Protein AF-A0A855IN12-F1 (afdb_monomer_lite)

pLDDT: mean 90.73, std 6.46, range [56.09, 96.88]

Secondary structure (DSSP, 8-state):
--TTSPPPBTT-EES---S---GGG--TTTS-SS--EEES---SS-EETTEEBP-TTS-EEETTTTEE-

Structure (mmCIF, N/CA/C/O backbone):
data_AF-A0A855IN12-F1
#
_entry.id   AF-A0A855IN12-F1
#
loop_
_atom_site.group_PDB
_atom_site.id
_atom_site.type_symbol
_atom_site.label_atom_id
_atom_site.label_alt_id
_atom_site.label_comp_id
_atom_site.label_asym_id
_atom_site.label_entity_id
_atom_site.label_seq_id
_atom_site.pdbx_PDB_ins_code
_atom_site.Cartn_x
_atom_site.Cartn_y
_atom_site.Cartn_z
_atom_site.occupancy
_atom_site.B_iso_or_equiv
_atom_site.auth_seq_id
_atom_site.auth_comp_id
_atom_site.auth_asym_id
_atom_site.auth_atom_id
_atom_site.pdbx_PDB_model_num
ATOM 1 N N . MET A 1 1 ? -13.580 14.376 0.872 1.00 56.09 1 MET A N 1
ATOM 2 C CA . MET A 1 1 ? -14.394 13.222 0.430 1.00 56.09 1 MET A CA 1
ATOM 3 C C . MET A 1 1 ? -13.584 12.482 -0.616 1.00 56.09 1 MET A C 1
ATOM 5 O O . MET A 1 1 ? -13.001 13.173 -1.444 1.00 56.09 1 MET A O 1
ATOM 9 N N . ASP A 1 2 ? -13.538 11.147 -0.583 1.00 75.06 2 ASP A N 1
ATOM 10 C CA . ASP A 1 2 ? -12.721 10.289 -1.472 1.00 75.06 2 ASP A CA 1
ATOM 11 C C . ASP A 1 2 ? -13.227 10.254 -2.930 1.00 75.06 2 ASP A C 1
ATOM 13 O O . ASP A 1 2 ? -13.334 9.204 -3.554 1.00 75.06 2 ASP A O 1
ATOM 17 N N . GLY A 1 3 ? -13.606 11.404 -3.496 1.00 81.25 3 GLY A N 1
ATOM 18 C CA . GLY A 1 3 ? -14.005 11.524 -4.902 1.00 81.25 3 GLY A CA 1
ATOM 19 C C . GLY A 1 3 ? -15.243 10.710 -5.304 1.00 81.25 3 GLY A C 1
ATOM 20 O O . GLY A 1 3 ? -15.409 10.426 -6.482 1.00 81.25 3 GLY A O 1
ATOM 21 N N . GLY A 1 4 ? -16.093 10.321 -4.346 1.00 88.00 4 GLY A N 1
ATOM 22 C CA . GLY A 1 4 ? -17.243 9.435 -4.577 1.00 88.00 4 GLY A CA 1
ATOM 23 C C . GLY A 1 4 ? -16.971 7.953 -4.291 1.00 88.00 4 GLY A C 1
ATOM 24 O O . GLY A 1 4 ? -17.881 7.142 -4.434 1.00 88.00 4 GLY A O 1
ATOM 25 N N . ASN A 1 5 ? -15.758 7.601 -3.854 1.00 86.69 5 ASN A N 1
ATOM 26 C CA . ASN A 1 5 ? -15.415 6.257 -3.395 1.00 86.69 5 ASN A CA 1
ATOM 27 C C . ASN A 1 5 ? -15.763 6.050 -1.915 1.00 86.69 5 ASN A C 1
ATOM 29 O O . ASN A 1 5 ? -15.914 7.005 -1.146 1.00 86.69 5 ASN A O 1
ATOM 33 N N . SER A 1 6 ? -15.856 4.779 -1.520 1.00 89.25 6 SER A N 1
ATOM 34 C CA . SER A 1 6 ? -15.935 4.378 -0.115 1.00 89.25 6 SER A CA 1
ATOM 35 C C . SER A 1 6 ? -14.680 4.792 0.651 1.00 89.25 6 SER A C 1
ATOM 37 O O . SER A 1 6 ? -13.585 4.822 0.092 1.00 89.25 6 SER A O 1
ATOM 39 N N . ILE A 1 7 ? -14.845 5.053 1.950 1.00 90.69 7 ILE A N 1
ATOM 40 C CA . ILE A 1 7 ? -13.730 5.351 2.850 1.00 90.69 7 ILE A CA 1
ATOM 41 C C . ILE A 1 7 ? -12.748 4.176 2.916 1.00 90.69 7 ILE A C 1
ATOM 43 O O . ILE A 1 7 ? -13.152 3.019 3.047 1.00 90.69 7 ILE A O 1
ATOM 47 N N . ALA A 1 8 ? -11.452 4.479 2.870 1.00 92.75 8 ALA A N 1
ATOM 48 C CA . ALA A 1 8 ? -10.414 3.471 3.017 1.00 92.75 8 ALA A CA 1
ATOM 49 C C . ALA A 1 8 ? -10.359 2.949 4.468 1.00 92.75 8 ALA A C 1
ATOM 51 O O . ALA A 1 8 ? -10.167 3.697 5.431 1.00 92.75 8 ALA A O 1
ATOM 52 N N . ILE A 1 9 ? -10.511 1.638 4.617 1.00 95.25 9 ILE A N 1
ATOM 53 C CA . ILE A 1 9 ? -10.440 0.906 5.888 1.00 95.25 9 ILE A CA 1
ATOM 54 C C . ILE A 1 9 ? -9.291 -0.096 5.861 1.00 95.25 9 ILE A C 1
ATOM 56 O O . ILE A 1 9 ? -8.832 -0.472 4.782 1.00 95.25 9 ILE A O 1
ATOM 60 N N . LYS A 1 10 ? -8.849 -0.568 7.030 1.00 94.88 10 LYS A N 1
ATOM 61 C CA . LYS A 1 10 ? -7.755 -1.540 7.146 1.00 94.88 10 LYS A CA 1
ATOM 62 C C . LYS A 1 10 ? -7.886 -2.699 6.142 1.00 94.88 10 LYS A C 1
ATOM 64 O O . LYS A 1 10 ? -8.880 -3.419 6.174 1.00 94.88 10 LYS A O 1
ATOM 69 N N . GLY A 1 11 ? -6.868 -2.879 5.296 1.00 91.75 11 GLY A N 1
ATOM 70 C CA . GLY A 1 11 ? -6.828 -3.871 4.209 1.00 91.75 11 GLY A CA 1
ATOM 71 C C . GLY A 1 11 ? -7.257 -3.344 2.832 1.00 91.75 11 GLY A C 1
ATOM 72 O O . GLY A 1 11 ? -7.209 -4.083 1.852 1.00 91.75 11 GLY A O 1
ATOM 73 N N . SER A 1 12 ? -7.671 -2.077 2.735 1.00 93.56 12 SER A N 1
ATOM 74 C CA . SER A 1 12 ? -7.911 -1.414 1.447 1.00 93.56 12 SER A CA 1
ATOM 75 C C . SER A 1 12 ? -6.600 -1.216 0.692 1.00 93.56 12 SER A C 1
ATOM 77 O O . SER A 1 12 ? -5.601 -0.795 1.277 1.00 93.56 12 SER A O 1
ATOM 79 N N . LYS A 1 13 ? -6.636 -1.449 -0.622 1.00 93.50 13 LYS A N 1
ATOM 80 C CA . LYS A 1 13 ? -5.508 -1.232 -1.528 1.00 93.50 13 LYS A CA 1
ATOM 81 C C . LYS A 1 13 ? -5.870 -0.225 -2.605 1.00 93.50 13 LYS A C 1
ATOM 83 O O . LYS A 1 13 ? -6.961 -0.286 -3.172 1.00 93.50 13 LYS A O 1
ATOM 88 N N . PHE A 1 14 ? -4.933 0.655 -2.923 1.00 92.50 14 PHE A N 1
ATOM 89 C CA . PHE A 1 14 ? -5.012 1.517 -4.096 1.00 92.50 14 PHE A CA 1
ATOM 90 C C . PHE A 1 14 ? -4.321 0.804 -5.247 1.00 92.50 14 PHE A C 1
ATOM 92 O O . PHE A 1 14 ? -3.214 0.299 -5.085 1.00 92.50 14 PHE A O 1
ATOM 99 N N . SER A 1 15 ? -4.972 0.734 -6.406 1.00 93.00 15 SER A N 1
ATOM 100 C CA . SER A 1 15 ? -4.488 -0.062 -7.539 1.00 93.00 15 SER A CA 1
ATOM 101 C C . SER A 1 15 ? -3.180 0.450 -8.142 1.00 93.00 15 SER A C 1
ATOM 103 O O . SER A 1 15 ? -2.460 -0.333 -8.758 1.00 93.00 15 SER A O 1
ATOM 105 N N . ALA A 1 16 ? -2.889 1.741 -7.978 1.00 92.38 16 ALA A N 1
ATOM 106 C CA . ALA A 1 16 ? -1.687 2.377 -8.490 1.00 92.38 16 ALA A CA 1
ATOM 107 C C . ALA A 1 16 ? -1.147 3.406 -7.493 1.00 92.38 16 ALA A C 1
ATOM 109 O O . ALA A 1 16 ? -1.915 4.175 -6.908 1.00 92.38 16 ALA A O 1
ATOM 110 N N . SER A 1 17 ? 0.170 3.405 -7.321 1.00 92.25 17 SER A N 1
ATOM 111 C CA . SER A 1 17 ? 0.929 4.425 -6.603 1.00 92.25 17 SER A CA 1
ATOM 112 C C . SER A 1 17 ? 1.454 5.483 -7.576 1.00 92.25 17 SER A C 1
ATOM 114 O O . SER A 1 17 ? 1.389 5.310 -8.790 1.00 92.25 17 SER A O 1
ATOM 116 N N . THR A 1 18 ? 1.963 6.602 -7.062 1.00 89.88 18 THR A N 1
ATOM 117 C CA . THR A 1 18 ? 2.501 7.690 -7.891 1.00 89.88 18 THR A CA 1
ATOM 118 C C . THR A 1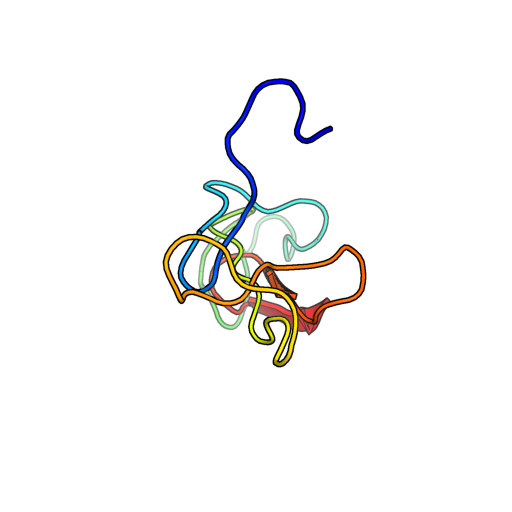 18 ? 3.754 8.284 -7.266 1.00 89.88 18 THR A C 1
ATOM 120 O O . THR A 1 18 ? 3.808 8.450 -6.047 1.00 89.88 18 THR A O 1
ATOM 123 N N . GLY A 1 19 ? 4.714 8.702 -8.096 1.00 85.62 19 GLY A N 1
ATOM 124 C CA . GLY A 1 19 ? 5.892 9.462 -7.650 1.00 85.62 19 GLY A CA 1
ATOM 125 C C . GLY A 1 19 ? 6.989 8.631 -6.976 1.00 85.62 19 GLY A C 1
ATOM 126 O O . GLY A 1 19 ? 8.001 9.184 -6.557 1.00 85.62 19 GLY A O 1
ATOM 127 N N . ASP A 1 20 ? 6.821 7.313 -6.905 1.00 82.44 20 ASP A N 1
ATOM 128 C CA . ASP A 1 20 ? 7.719 6.368 -6.234 1.00 82.44 20 ASP A CA 1
ATOM 129 C C . ASP A 1 20 ? 8.329 5.325 -7.199 1.00 82.44 20 ASP A C 1
ATOM 131 O O . ASP A 1 20 ? 8.838 4.269 -6.807 1.00 82.44 20 ASP A O 1
ATOM 135 N N . ALA A 1 21 ? 8.287 5.628 -8.499 1.00 81.44 21 ALA A N 1
ATOM 136 C CA . ALA A 1 21 ? 8.917 4.829 -9.539 1.00 81.44 21 ALA A CA 1
ATOM 137 C C . ALA A 1 21 ? 10.444 5.029 -9.550 1.00 81.44 21 ALA A C 1
ATOM 139 O O . ALA A 1 21 ? 10.939 6.151 -9.616 1.00 81.44 21 ALA A O 1
ATOM 140 N N . GLY A 1 22 ? 11.208 3.932 -9.582 1.00 74.69 22 GLY A N 1
ATOM 141 C CA . GLY A 1 22 ? 12.677 3.941 -9.695 1.00 74.69 22 GLY A CA 1
ATOM 142 C C . GLY A 1 22 ? 13.220 4.278 -11.094 1.00 74.69 22 GLY A C 1
ATOM 143 O O . GLY A 1 22 ? 14.317 3.845 -11.442 1.00 74.69 22 GLY A O 1
ATOM 144 N N . GLY A 1 23 ? 12.448 4.985 -11.924 1.00 78.25 23 GLY A N 1
ATOM 145 C CA . GLY A 1 23 ? 12.723 5.164 -13.352 1.00 78.25 23 GLY A CA 1
ATOM 146 C C . GLY A 1 23 ? 12.375 3.930 -14.197 1.00 78.25 23 GLY A C 1
ATOM 147 O O . GLY A 1 23 ? 11.546 3.101 -13.820 1.00 78.25 23 GLY A O 1
ATOM 148 N N . ASP A 1 24 ? 13.022 3.794 -15.354 1.00 82.62 24 ASP A N 1
ATOM 149 C CA . ASP A 1 24 ? 12.804 2.714 -16.333 1.00 82.62 24 ASP A CA 1
ATOM 150 C C . ASP A 1 24 ? 13.230 1.322 -15.832 1.00 82.62 24 ASP A C 1
ATOM 152 O O . ASP A 1 24 ? 12.799 0.297 -16.365 1.00 82.62 24 ASP A O 1
ATOM 156 N N . LYS A 1 25 ? 14.033 1.267 -14.765 1.00 86.44 25 LYS A N 1
ATOM 157 C CA . LYS A 1 25 ? 14.532 0.022 -14.163 1.00 86.44 25 LYS A CA 1
ATOM 158 C C . LYS A 1 25 ? 13.613 -0.597 -13.111 1.00 86.44 25 LYS A C 1
ATOM 160 O O . LYS A 1 25 ? 13.966 -1.640 -12.562 1.00 86.44 25 LYS A O 1
ATOM 165 N N . LYS A 1 26 ? 12.419 -0.029 -12.901 1.00 91.00 26 LYS A N 1
ATOM 166 C CA . LYS A 1 26 ? 11.440 -0.464 -11.888 1.00 91.00 26 LYS A CA 1
ATOM 167 C C . LYS A 1 26 ? 11.957 -0.309 -10.448 1.00 91.00 26 LYS A C 1
ATOM 169 O O . LYS A 1 26 ? 13.092 0.093 -10.209 1.00 91.00 26 LYS A O 1
ATOM 174 N N . GLY A 1 27 ? 11.092 -0.589 -9.475 1.00 88.00 27 GLY A N 1
ATOM 175 C CA . GLY A 1 27 ? 11.444 -0.599 -8.056 1.00 88.00 27 GLY A CA 1
ATOM 176 C C . GLY A 1 27 ? 12.417 -1.729 -7.717 1.00 88.00 27 GLY A C 1
ATOM 177 O O . GLY A 1 27 ? 12.220 -2.862 -8.152 1.00 88.00 27 GLY A O 1
ATOM 178 N N . VAL A 1 28 ? 13.457 -1.436 -6.931 1.00 88.75 28 VAL A N 1
ATOM 179 C CA . VAL A 1 28 ? 14.491 -2.420 -6.556 1.00 88.75 28 VAL A CA 1
ATOM 180 C C . VAL A 1 28 ? 13.900 -3.549 -5.715 1.00 88.75 28 VAL A C 1
ATOM 182 O O . VAL A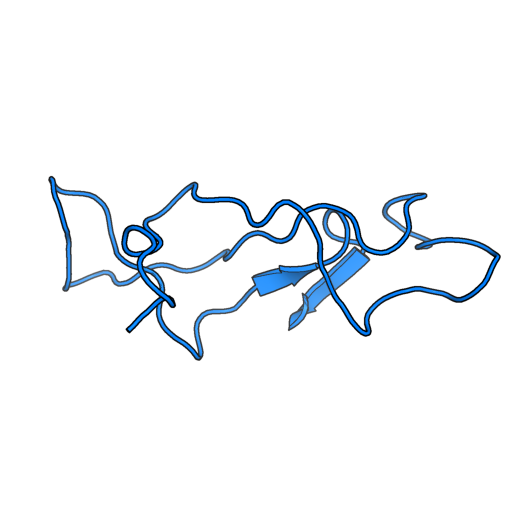 1 28 ? 14.234 -4.710 -5.931 1.00 88.75 28 VAL A O 1
ATOM 185 N N . ALA A 1 29 ? 13.014 -3.215 -4.774 1.00 88.88 29 ALA A N 1
ATOM 186 C CA . ALA A 1 29 ? 12.392 -4.212 -3.909 1.00 88.88 29 ALA A CA 1
ATOM 187 C C . ALA A 1 29 ? 11.187 -4.885 -4.581 1.00 88.88 29 ALA A C 1
ATOM 189 O O . ALA A 1 29 ? 10.978 -6.084 -4.412 1.00 88.88 29 ALA A O 1
ATOM 190 N N . SER A 1 30 ? 10.402 -4.130 -5.354 1.00 91.31 30 SER A N 1
ATOM 191 C CA . SER A 1 30 ? 9.130 -4.620 -5.892 1.00 91.31 30 SER A CA 1
ATOM 192 C C . SER A 1 30 ? 9.191 -5.182 -7.309 1.00 91.31 30 SER A C 1
ATOM 194 O O . SER A 1 30 ? 8.307 -5.941 -7.708 1.00 91.31 30 SER A O 1
ATOM 196 N N . GLY A 1 31 ? 10.188 -4.796 -8.109 1.00 92.50 31 GLY A N 1
ATOM 197 C CA . GLY A 1 31 ? 10.249 -5.126 -9.532 1.00 92.50 31 GLY A CA 1
ATOM 198 C C . GLY A 1 31 ? 9.085 -4.551 -10.349 1.00 92.50 31 GLY A C 1
ATOM 199 O O . GLY A 1 31 ? 8.815 -5.045 -11.447 1.00 92.50 31 GLY A O 1
ATOM 200 N N . THR A 1 32 ? 8.383 -3.534 -9.836 1.00 92.56 32 THR A N 1
ATOM 201 C CA . THR A 1 32 ? 7.226 -2.893 -10.482 1.00 92.56 32 THR A CA 1
ATOM 202 C C . THR A 1 32 ? 7.389 -1.377 -10.606 1.00 92.56 32 THR A C 1
ATOM 204 O O . THR A 1 32 ? 8.328 -0.791 -10.065 1.00 92.56 32 THR A O 1
ATOM 207 N N . ILE A 1 33 ? 6.497 -0.743 -11.368 1.00 92.44 33 ILE A N 1
ATOM 208 C CA . ILE A 1 33 ? 6.375 0.713 -11.507 1.00 92.44 33 ILE A CA 1
ATOM 209 C C . ILE A 1 33 ? 4.932 1.054 -11.158 1.00 92.44 33 ILE A C 1
ATOM 211 O O . ILE A 1 33 ? 4.036 0.411 -11.705 1.00 92.44 33 ILE A O 1
ATOM 215 N N . GLU A 1 34 ? 4.735 2.020 -10.255 1.00 91.88 34 GLU A N 1
ATOM 216 C CA . GLU A 1 34 ? 3.415 2.576 -9.914 1.00 91.88 34 GLU A CA 1
ATOM 217 C C . GLU A 1 34 ? 2.363 1.508 -9.555 1.00 91.88 34 GLU A C 1
ATOM 219 O O . GLU A 1 34 ? 1.174 1.650 -9.831 1.00 91.88 34 GLU A O 1
ATOM 224 N N . ALA A 1 35 ? 2.803 0.393 -8.962 1.00 93.31 35 ALA A N 1
ATOM 225 C CA . ALA A 1 35 ? 1.916 -0.692 -8.558 1.00 93.31 35 AL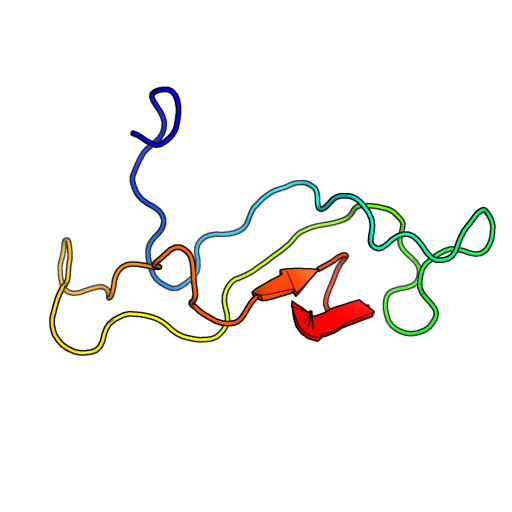A A CA 1
ATOM 226 C C . ALA A 1 35 ? 1.164 -0.360 -7.260 1.00 93.31 35 ALA A C 1
ATOM 228 O O . ALA A 1 35 ? 1.245 0.748 -6.743 1.00 93.31 35 ALA A O 1
ATOM 229 N N . GLU A 1 36 ? 0.429 -1.337 -6.729 1.00 95.06 36 GLU A N 1
ATOM 230 C CA . G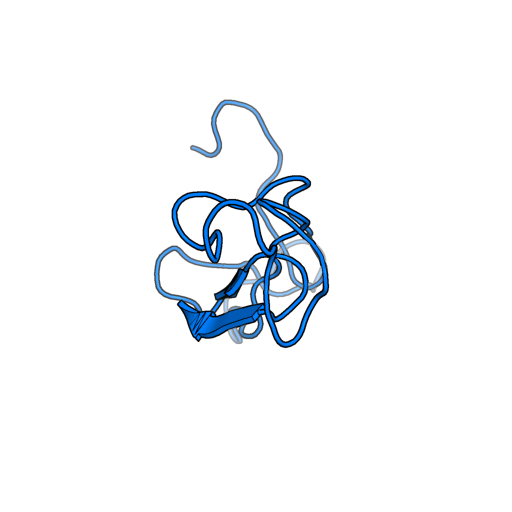LU A 1 36 ? -0.454 -1.126 -5.584 1.00 95.06 36 GLU A CA 1
ATOM 231 C C . GLU A 1 36 ? 0.209 -0.419 -4.387 1.00 95.06 36 GLU A C 1
ATOM 233 O O . GLU A 1 36 ? 1.372 -0.677 -4.052 1.00 95.06 36 GLU A O 1
ATOM 238 N N . ALA A 1 37 ? -0.577 0.441 -3.738 1.00 94.69 37 ALA A N 1
ATOM 239 C CA . ALA A 1 37 ? -0.242 1.100 -2.483 1.00 94.69 37 ALA A CA 1
ATOM 240 C C . ALA A 1 37 ? -1.192 0.658 -1.364 1.00 94.69 37 ALA A C 1
ATOM 242 O O . ALA A 1 37 ? -2.389 0.445 -1.588 1.00 94.69 37 ALA A O 1
ATOM 243 N N . GLU A 1 38 ? -0.662 0.534 -0.150 1.00 94.69 38 GLU A N 1
ATOM 244 C CA . GLU A 1 38 ? -1.405 0.056 1.016 1.00 94.69 38 GLU A CA 1
ATOM 245 C C . GLU A 1 38 ? -0.946 0.770 2.289 1.00 94.69 38 GLU A C 1
ATOM 247 O O . GLU A 1 38 ? 0.248 0.823 2.602 1.00 94.69 38 GLU A O 1
ATOM 252 N N . PHE A 1 39 ? -1.908 1.304 3.043 1.00 94.88 39 PHE A N 1
ATOM 253 C CA . PHE A 1 39 ? -1.663 1.880 4.361 1.00 94.88 39 PHE A CA 1
ATOM 254 C C . PHE A 1 39 ? -1.326 0.788 5.386 1.00 94.88 39 PHE A C 1
ATOM 256 O O . PHE A 1 39 ? -2.019 -0.224 5.508 1.00 94.88 39 PHE A O 1
ATOM 263 N N . ILE A 1 40 ? -0.305 1.038 6.200 1.00 93.25 40 ILE A N 1
ATOM 264 C CA . ILE A 1 40 ? 0.167 0.123 7.245 1.00 93.25 40 ILE A CA 1
ATOM 265 C C . ILE A 1 40 ? -0.627 0.307 8.539 1.00 93.25 40 ILE A C 1
ATOM 267 O O . ILE A 1 40 ? -0.992 -0.663 9.210 1.00 93.25 40 ILE A O 1
ATOM 271 N N . LEU A 1 41 ? -0.875 1.561 8.914 1.00 93.44 41 LEU A N 1
ATOM 272 C CA . LEU A 1 41 ? -1.476 1.920 10.194 1.00 93.44 41 LEU A CA 1
ATOM 273 C C . LEU A 1 41 ? -2.903 2.397 9.979 1.00 93.44 41 LEU A C 1
ATOM 275 O O . LEU A 1 41 ? -3.155 3.179 9.080 1.00 93.44 41 LEU A O 1
ATOM 279 N N . ALA A 1 42 ? -3.828 1.939 10.817 1.00 95.31 42 ALA A N 1
ATOM 280 C CA . ALA A 1 42 ? -5.218 2.380 10.812 1.00 95.31 42 ALA A CA 1
ATOM 281 C C . ALA A 1 42 ? -5.594 2.950 12.183 1.00 95.31 42 ALA A C 1
ATOM 283 O O . ALA A 1 42 ? -4.941 2.670 13.193 1.00 95.31 42 ALA A O 1
ATOM 284 N N . SER A 1 43 ? -6.682 3.713 12.233 1.00 95.69 43 SER A N 1
ATOM 285 C CA . SER A 1 43 ? -7.180 4.322 13.462 1.00 95.69 43 SER A CA 1
ATOM 286 C C . SER A 1 43 ? -7.527 3.271 14.533 1.00 95.69 43 SER A C 1
ATOM 288 O O . SER A 1 43 ? -8.280 2.331 14.258 1.00 95.69 43 SER A O 1
ATOM 290 N N . PRO A 1 44 ? -7.036 3.426 15.778 1.00 94.50 44 PRO A N 1
ATOM 291 C CA . PRO A 1 44 ? -7.389 2.528 16.877 1.00 94.50 44 PRO A CA 1
ATOM 292 C C . PRO A 1 44 ? -8.780 2.820 17.464 1.00 94.50 44 PRO A C 1
ATOM 294 O O . PRO A 1 44 ? -9.387 1.939 18.076 1.00 94.50 44 PRO A O 1
ATOM 297 N N . THR A 1 45 ? -9.290 4.043 17.288 1.00 96.88 45 THR A N 1
ATOM 298 C CA . THR A 1 45 ? -10.493 4.553 17.967 1.00 96.88 45 THR A CA 1
ATOM 299 C C . THR A 1 45 ? -11.675 4.758 17.028 1.00 96.88 45 THR A C 1
ATOM 301 O O . THR A 1 45 ? -12.808 4.496 17.418 1.00 96.88 45 THR A O 1
ATOM 304 N N . VAL A 1 46 ? -11.430 5.194 15.790 1.00 95.62 46 VAL A N 1
ATOM 305 C CA . VAL A 1 46 ? -12.480 5.436 14.790 1.00 95.62 46 VAL A CA 1
ATOM 306 C C . VAL A 1 46 ? -12.570 4.231 13.867 1.00 95.62 46 VAL A C 1
ATOM 308 O O . VAL A 1 46 ? -11.591 3.868 13.213 1.00 95.62 46 VAL A O 1
ATOM 311 N N . LYS A 1 47 ? -13.747 3.606 13.829 1.00 96.06 47 LYS A N 1
ATOM 312 C CA . LYS A 1 47 ? -13.982 2.353 13.112 1.00 96.06 47 LYS A CA 1
ATOM 313 C C . LYS A 1 47 ? -15.297 2.404 12.347 1.00 96.06 47 LYS A C 1
ATOM 315 O O . LYS A 1 47 ? -16.275 2.949 12.851 1.00 96.06 47 LYS A O 1
ATOM 320 N N . PHE A 1 48 ? -15.316 1.791 11.173 1.00 93.56 48 PHE A N 1
ATOM 321 C CA . PHE A 1 48 ? -16.506 1.556 10.360 1.00 93.56 48 PHE A CA 1
ATOM 322 C C . PHE A 1 48 ? -16.662 0.046 10.228 1.00 93.56 48 PHE A C 1
ATOM 324 O O . PHE A 1 48 ? -15.691 -0.644 9.932 1.00 93.56 48 PHE A O 1
ATOM 331 N N . GLU A 1 49 ? -17.843 -0.476 10.561 1.00 93.50 49 GLU A N 1
ATOM 332 C CA . GLU A 1 49 ? -18.099 -1.929 10.591 1.00 93.50 49 GLU A CA 1
ATOM 333 C C . GLU A 1 49 ? -17.098 -2.709 11.475 1.00 93.50 49 GLU A C 1
ATOM 335 O O . GLU A 1 49 ? -16.767 -3.863 11.229 1.00 93.50 49 GLU A O 1
ATOM 340 N N . GLY A 1 50 ? -16.578 -2.062 12.527 1.00 94.81 50 GLY A N 1
ATOM 341 C CA . GLY A 1 50 ? -15.566 -2.639 13.421 1.00 94.81 50 GLY A CA 1
ATOM 342 C C . GLY A 1 50 ? -14.128 -2.601 12.884 1.00 94.81 50 GLY A C 1
ATOM 343 O O . GLY A 1 50 ? -13.201 -2.949 13.619 1.00 94.81 50 GLY A O 1
ATOM 344 N N . ILE A 1 51 ? -13.916 -2.113 11.661 1.00 95.62 51 ILE A N 1
ATOM 345 C CA . ILE A 1 51 ? -12.613 -2.016 11.000 1.00 95.62 51 ILE A CA 1
ATOM 346 C C . ILE A 1 51 ? -12.089 -0.578 11.111 1.00 95.62 51 ILE A C 1
ATOM 348 O O . ILE A 1 51 ? -12.818 0.388 10.897 1.00 95.62 51 ILE A O 1
ATOM 352 N N . GLY A 1 52 ? -10.818 -0.423 11.492 1.00 96.25 52 GLY A N 1
ATOM 353 C CA . GLY A 1 52 ? -10.181 0.892 11.623 1.00 96.25 52 GLY A CA 1
ATOM 354 C C . GLY A 1 52 ? -10.070 1.610 10.279 1.00 96.25 52 GLY A C 1
ATOM 355 O O . GLY A 1 52 ? -9.714 0.990 9.277 1.00 96.25 52 GLY A O 1
ATOM 356 N N . VAL A 1 53 ? -10.353 2.912 10.269 1.00 95.81 53 VAL A N 1
ATOM 357 C CA . VAL A 1 53 ? -10.212 3.761 9.073 1.00 95.81 53 VAL A CA 1
ATOM 358 C C . VAL A 1 53 ? -8.770 4.200 8.870 1.00 95.81 53 VAL A C 1
ATOM 360 O O . VAL A 1 53 ? -8.042 4.396 9.847 1.00 95.81 53 VAL A O 1
ATOM 363 N N . TYR A 1 54 ? -8.384 4.409 7.619 1.00 94.88 54 TYR A N 1
ATOM 364 C CA . TYR A 1 54 ? -7.147 5.098 7.277 1.00 94.88 54 TYR A CA 1
ATOM 365 C C . TYR A 1 54 ? -7.343 6.617 7.275 1.00 94.88 54 TYR A C 1
ATOM 367 O O . TYR A 1 54 ? -8.439 7.131 7.038 1.00 94.88 54 TYR A O 1
ATOM 375 N N . ARG A 1 55 ? -6.275 7.348 7.584 1.00 92.69 55 ARG A N 1
ATOM 376 C CA . ARG A 1 55 ? -6.217 8.812 7.651 1.00 92.69 55 ARG A CA 1
ATOM 377 C C . ARG A 1 55 ? -5.087 9.313 6.762 1.00 92.69 55 ARG A C 1
ATOM 379 O O . ARG A 1 55 ? -4.145 8.589 6.476 1.00 92.69 55 ARG A O 1
ATOM 386 N N . LEU A 1 56 ? -5.142 10.596 6.410 1.00 89.81 56 LEU A N 1
ATOM 387 C CA . LEU A 1 56 ? -4.181 11.232 5.503 1.00 89.81 56 LEU A CA 1
ATOM 388 C C . LEU A 1 56 ? -2.706 11.029 5.894 1.00 89.81 56 LEU A C 1
ATOM 390 O O . LEU A 1 56 ? -1.858 10.924 5.022 1.00 89.81 56 LEU A O 1
ATOM 394 N N . VAL A 1 57 ? -2.412 11.012 7.195 1.00 89.75 57 VAL A N 1
ATOM 395 C CA . VAL A 1 57 ? -1.043 10.920 7.732 1.00 89.75 57 VAL A CA 1
ATOM 396 C C . VAL A 1 57 ? -0.677 9.516 8.211 1.00 89.75 57 VAL A C 1
ATOM 398 O O . VAL A 1 57 ? 0.357 9.338 8.850 1.00 89.75 57 VAL A O 1
ATOM 401 N N . ASP A 1 58 ? -1.546 8.530 7.985 1.00 94.00 58 ASP A N 1
ATOM 402 C CA . ASP A 1 58 ? -1.196 7.151 8.290 1.00 94.00 58 ASP A CA 1
ATOM 403 C C . ASP A 1 58 ? -0.138 6.665 7.289 1.00 94.00 58 ASP A C 1
ATOM 405 O O . ASP A 1 58 ? -0.222 6.926 6.092 1.00 94.00 58 ASP A O 1
ATOM 409 N N . GLN A 1 59 ? 0.866 5.958 7.798 1.00 94.75 59 GLN A N 1
ATOM 410 C CA . GLN A 1 59 ? 2.000 5.475 7.013 1.00 94.75 59 GLN A CA 1
ATOM 411 C C . GLN A 1 59 ? 1.542 4.512 5.902 1.00 94.75 59 GLN A C 1
ATOM 413 O O . GLN A 1 59 ? 0.738 3.611 6.166 1.00 94.75 59 GLN A O 1
ATOM 418 N N . MET A 1 60 ? 2.067 4.665 4.682 1.00 94.44 60 MET A N 1
ATOM 419 C CA . MET A 1 60 ? 1.623 3.953 3.473 1.00 94.44 60 MET A CA 1
ATOM 420 C C . MET A 1 60 ? 2.779 3.406 2.639 1.00 94.44 60 MET A C 1
ATOM 422 O O . MET A 1 60 ? 3.703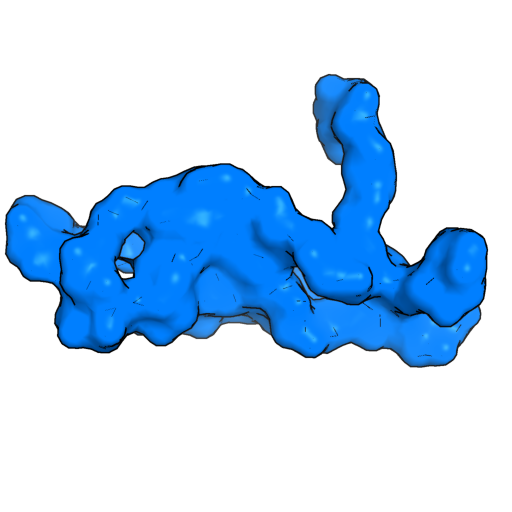 4.128 2.269 1.00 94.44 60 MET A O 1
ATOM 426 N N . THR A 1 61 ? 2.720 2.114 2.311 1.00 94.94 61 THR A N 1
ATOM 427 C CA . THR A 1 61 ? 3.634 1.498 1.340 1.00 94.94 61 THR A CA 1
ATOM 428 C C . THR A 1 61 ? 3.197 1.806 -0.078 1.00 94.94 61 THR A C 1
ATOM 430 O O . THR A 1 61 ? 2.004 1.817 -0.371 1.00 94.94 61 THR A O 1
ATOM 433 N N . MET A 1 62 ? 4.170 2.007 -0.958 1.00 94.88 62 MET A N 1
ATOM 434 C CA . MET A 1 62 ? 3.947 2.379 -2.351 1.00 94.88 62 MET A CA 1
ATOM 435 C C . MET A 1 62 ? 4.657 1.397 -3.293 1.00 94.88 62 MET A C 1
ATOM 437 O O . MET A 1 62 ? 5.666 0.784 -2.915 1.00 94.88 62 MET A O 1
ATOM 441 N N . ASN A 1 63 ? 4.090 1.208 -4.492 1.00 94.19 63 ASN A N 1
ATOM 442 C CA . ASN A 1 63 ? 4.601 0.347 -5.560 1.00 94.19 63 ASN A CA 1
ATOM 443 C C . ASN A 1 63 ? 5.005 -1.045 -5.059 1.00 94.19 63 ASN A C 1
ATOM 445 O O . ASN A 1 63 ? 6.157 -1.451 -5.222 1.00 94.19 63 ASN A O 1
ATOM 449 N N . LYS A 1 64 ? 4.073 -1.770 -4.422 1.00 93.75 64 LYS A N 1
ATOM 450 C CA . LYS A 1 64 ? 4.320 -3.087 -3.799 1.00 93.75 64 LYS A CA 1
ATOM 451 C C . LYS A 1 64 ? 5.500 -3.071 -2.819 1.00 93.75 64 LYS A C 1
ATOM 453 O O . LYS A 1 64 ? 6.427 -3.872 -2.929 1.00 93.75 64 LYS A O 1
ATOM 458 N N . VAL A 1 65 ? 5.439 -2.176 -1.833 1.00 93.19 65 VAL A N 1
ATOM 459 C CA . VAL A 1 65 ? 6.426 -2.090 -0.736 1.00 93.19 65 VAL A CA 1
ATOM 460 C C . VAL A 1 65 ? 7.824 -1.665 -1.215 1.00 93.19 65 VAL A C 1
ATOM 462 O O . VAL A 1 65 ? 8.833 -1.944 -0.575 1.00 93.19 65 VAL A O 1
ATOM 465 N N . ASN A 1 66 ? 7.910 -0.945 -2.336 1.00 92.25 66 ASN A N 1
ATOM 466 C CA . ASN A 1 66 ? 9.171 -0.364 -2.796 1.00 92.25 66 ASN A CA 1
ATOM 467 C C . ASN A 1 66 ? 9.579 0.866 -1.986 1.00 92.25 66 ASN A C 1
ATOM 469 O O . ASN A 1 66 ? 10.764 1.136 -1.801 1.00 92.25 66 ASN A O 1
ATOM 473 N N . THR A 1 67 ? 8.601 1.656 -1.552 1.00 91.38 67 THR A N 1
ATOM 474 C CA . THR A 1 67 ? 8.838 2.923 -0.859 1.00 91.38 67 THR A CA 1
ATOM 475 C C . THR A 1 67 ? 7.847 3.091 0.279 1.00 91.38 67 THR A C 1
ATOM 477 O O . THR A 1 67 ? 6.731 2.571 0.238 1.00 91.38 67 THR A O 1
ATOM 480 N N . MET A 1 68 ? 8.293 3.796 1.313 1.00 91.94 68 MET A N 1
ATOM 481 C CA . MET A 1 68 ? 7.510 4.128 2.490 1.00 91.94 68 MET A CA 1
ATOM 482 C C . MET A 1 68 ? 7.195 5.622 2.471 1.00 91.94 68 MET A C 1
ATOM 484 O O . MET A 1 68 ? 8.120 6.423 2.330 1.00 91.94 68 MET A O 1
ATOM 488 N N . CYS A 1 69 ? 5.918 5.974 2.603 1.00 83.12 69 CYS A N 1
ATOM 489 C CA . CYS A 1 69 ? 5.420 7.343 2.692 1.00 83.12 69 CYS A CA 1
ATOM 490 C C . CYS A 1 69 ? 4.679 7.570 4.014 1.00 83.12 69 CYS A C 1
ATOM 492 O O . CYS A 1 69 ? 4.129 6.585 4.568 1.00 83.12 69 CYS A O 1
#

Radius of gyration: 13.17 Å; chains: 1; bounding box: 33×18×34 Å

Foldseek 3Di:
DPPPDDFAFAPDKDQFAPPLAPPPQGQPVQSHGRGIKHFDDFDPPDDDPNTGTDDPPGWMATNRNSDID

Sequence (69 aa):
MDGGNSIAIKGSKF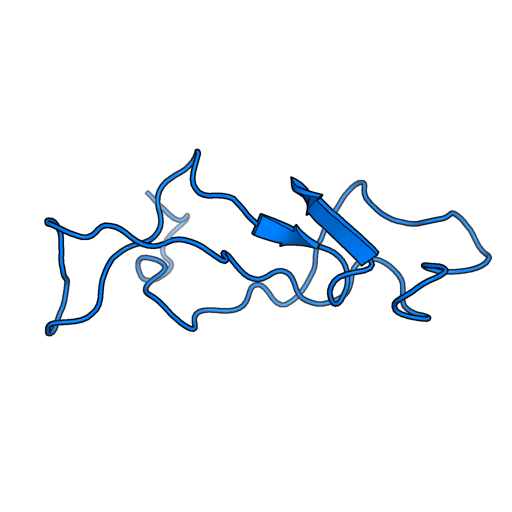SASTGDAGGDKKGVASGTIEAEAEFILASPTVKFEGIGVYRLVDQMTMNKVNTMC

Organism: NCBI:txid136468